Protein AF-X0ZBA7-F1 (afdb_monomer_lite)

Radius of gyration: 18.83 Å; chains: 1; bounding box: 34×34×61 Å

Secondary structure (DSSP, 8-state):
-HHHHTT--S--------SSSS---HHHHHHHHHHHH-HHHHHIIIIIHHHHHHTT---S--PPPPPTTTSS-----------

Sequence (83 aa):
FRFLELDLIHFIASDAHNARSLVPRISEAVMRVEAEVGGKKARALVVDNPKAVLEDRELPFFSEPVNPDEKKKKLSLKIPFVK

InterPro domains:
  IPR016667 Capsular polysaccharide synthesis, CpsB/CapC [PF19567] (3-55)

Structure (mmCIF, N/CA/C/O backbone):
data_AF-X0ZBA7-F1
#
_entry.id   AF-X0ZBA7-F1
#
loop_
_atom_site.group_PDB
_atom_site.id
_atom_site.type_symbol
_atom_site.label_atom_id
_atom_site.label_alt_id
_atom_site.label_comp_id
_atom_site.label_asym_id
_atom_site.label_entity_id
_atom_site.label_seq_id
_atom_site.pdbx_PDB_ins_code
_atom_site.Cartn_x
_atom_site.Cartn_y
_atom_site.Cartn_z
_atom_site.occupancy
_atom_site.B_iso_or_equiv
_atom_site.auth_seq_id
_atom_site.auth_comp_id
_atom_site.auth_asym_id
_atom_site.auth_atom_id
_atom_site.pdbx_PDB_model_num
ATOM 1 N N . PHE A 1 1 ? 2.288 5.042 11.463 1.00 85.00 1 PHE A N 1
ATOM 2 C CA . PHE A 1 1 ? 2.183 5.518 10.063 1.00 85.00 1 PHE A CA 1
ATOM 3 C C . PHE A 1 1 ? 0.796 6.112 9.774 1.00 85.00 1 PHE A C 1
ATOM 5 O O . PHE A 1 1 ? -0.139 5.362 9.532 1.00 85.00 1 PHE A O 1
ATOM 12 N N . ARG A 1 2 ? 0.626 7.447 9.732 1.00 90.06 2 ARG A N 1
ATOM 13 C CA . ARG A 1 2 ? -0.712 8.081 9.833 1.00 90.06 2 ARG A CA 1
ATOM 14 C C . ARG A 1 2 ? -1.777 7.603 8.831 1.00 90.06 2 ARG A C 1
ATOM 16 O O . ARG A 1 2 ? -2.891 7.342 9.251 1.00 90.06 2 ARG A O 1
ATOM 23 N N . PHE A 1 3 ? -1.486 7.481 7.536 1.00 93.94 3 PHE A N 1
ATOM 24 C CA . PHE A 1 3 ? -2.503 7.014 6.575 1.00 93.94 3 PHE A CA 1
ATOM 25 C C . PHE A 1 3 ? -2.802 5.513 6.685 1.00 93.94 3 PHE A C 1
ATOM 27 O O . PHE A 1 3 ? -3.942 5.110 6.477 1.00 93.94 3 PHE A O 1
ATOM 34 N N . LEU A 1 4 ? -1.811 4.699 7.066 1.00 93.12 4 LEU A N 1
ATOM 35 C CA . LEU A 1 4 ? -2.012 3.274 7.363 1.00 93.12 4 LEU A CA 1
ATOM 36 C C . LEU A 1 4 ? -2.851 3.078 8.628 1.00 93.12 4 LEU A C 1
ATOM 38 O O . LEU A 1 4 ? -3.722 2.222 8.664 1.00 93.12 4 LEU A O 1
ATOM 42 N N . GLU A 1 5 ? -2.600 3.901 9.643 1.00 90.88 5 GLU A N 1
ATOM 43 C CA . GLU A 1 5 ? -3.323 3.931 10.915 1.00 90.88 5 GLU A CA 1
ATOM 44 C C . GLU A 1 5 ? -4.773 4.413 10.807 1.00 90.88 5 GLU A C 1
ATOM 46 O O . GLU A 1 5 ? -5.538 4.232 11.760 1.00 90.88 5 GLU A O 1
ATOM 51 N N . LEU A 1 6 ? -5.095 5.127 9.727 1.00 93.38 6 LEU A N 1
ATOM 52 C CA . LEU A 1 6 ? -6.414 5.689 9.454 1.00 93.38 6 LEU A CA 1
ATOM 53 C C . LEU A 1 6 ? -7.170 4.902 8.379 1.00 93.38 6 LEU A C 1
ATOM 55 O O . LEU A 1 6 ? -8.235 5.337 7.957 1.00 93.38 6 LEU A O 1
ATOM 59 N N . ASP A 1 7 ? -6.626 3.769 7.936 1.00 94.19 7 ASP A N 1
ATOM 60 C CA . ASP A 1 7 ? -7.256 2.884 6.954 1.00 94.19 7 ASP A CA 1
ATOM 61 C C . ASP A 1 7 ? -7.536 3.576 5.607 1.00 94.19 7 ASP A C 1
ATOM 63 O O . ASP A 1 7 ? -8.503 3.279 4.921 1.00 94.19 7 ASP A O 1
ATOM 67 N N . LEU A 1 8 ? -6.642 4.489 5.201 1.00 95.12 8 LEU A N 1
ATOM 68 C CA . LEU A 1 8 ? -6.764 5.276 3.962 1.00 95.12 8 LEU A CA 1
ATOM 69 C C . LEU A 1 8 ? -5.953 4.714 2.783 1.00 95.12 8 LEU A C 1
ATOM 71 O O . LEU A 1 8 ? -5.996 5.256 1.678 1.00 95.12 8 LEU A O 1
ATOM 75 N N . ILE A 1 9 ? -5.171 3.659 3.008 1.00 95.88 9 ILE A N 1
ATOM 76 C CA . ILE A 1 9 ? -4.282 3.069 2.002 1.00 95.88 9 ILE A CA 1
ATOM 77 C C . ILE A 1 9 ? -4.895 1.772 1.483 1.00 95.88 9 ILE A C 1
ATOM 79 O O . ILE A 1 9 ? -5.187 0.879 2.269 1.00 95.88 9 ILE A O 1
ATOM 83 N N . HIS A 1 10 ? -5.024 1.664 0.160 1.00 96.62 10 HIS A N 1
ATOM 84 C CA . HIS A 1 10 ? -5.561 0.480 -0.526 1.00 96.62 10 HIS A CA 1
ATOM 85 C C . HIS A 1 10 ? -4.464 -0.362 -1.189 1.00 96.62 10 HIS A C 1
ATOM 87 O O . HIS A 1 10 ? -4.614 -1.576 -1.326 1.00 96.62 10 HIS A O 1
ATOM 93 N N . PHE A 1 11 ? -3.357 0.285 -1.572 1.00 97.19 11 PHE A N 1
ATOM 94 C CA . PHE A 1 11 ? -2.225 -0.321 -2.266 1.00 97.19 11 PHE A CA 1
ATOM 95 C C . PHE A 1 11 ? -0.911 0.261 -1.760 1.00 97.19 11 PHE A C 1
ATOM 97 O O . PHE A 1 11 ? -0.830 1.446 -1.431 1.00 97.19 11 PHE A O 1
ATOM 104 N N . ILE A 1 12 ? 0.137 -0.554 -1.772 1.00 96.81 12 ILE A N 1
ATOM 105 C CA . ILE A 1 12 ? 1.519 -0.105 -1.614 1.00 96.81 12 ILE A CA 1
ATOM 106 C C . ILE A 1 12 ? 2.321 -0.664 -2.787 1.00 96.81 12 ILE A C 1
ATOM 108 O O . ILE A 1 12 ? 2.334 -1.870 -3.023 1.00 96.81 12 ILE A O 1
ATOM 112 N N . ALA A 1 13 ? 3.003 0.220 -3.511 1.00 96.94 13 ALA A N 1
ATOM 113 C CA . ALA A 1 13 ? 3.843 -0.115 -4.655 1.00 96.94 13 ALA A CA 1
ATOM 114 C C . ALA A 1 13 ? 5.208 0.575 -4.532 1.00 96.94 13 ALA A C 1
ATOM 116 O O . ALA A 1 13 ? 5.400 1.456 -3.695 1.00 96.94 13 ALA A O 1
ATOM 117 N N . SER A 1 14 ? 6.177 0.152 -5.344 1.00 95.94 14 SER A N 1
ATOM 118 C CA . SER A 1 14 ? 7.553 0.650 -5.256 1.00 95.94 14 SER A CA 1
ATOM 119 C C . SER A 1 14 ? 7.768 2.032 -5.870 1.00 95.94 14 SER A C 1
ATOM 121 O O . SER A 1 14 ? 8.737 2.685 -5.493 1.00 95.94 14 SER A O 1
ATOM 123 N N . ASP A 1 15 ? 6.939 2.417 -6.847 1.00 96.25 15 ASP A N 1
ATOM 124 C CA . ASP A 1 15 ? 7.185 3.554 -7.751 1.00 96.25 15 ASP A CA 1
ATOM 125 C C . ASP A 1 15 ? 8.620 3.561 -8.333 1.00 96.25 15 ASP A C 1
ATOM 127 O O . ASP A 1 15 ? 9.275 4.586 -8.542 1.00 96.25 15 ASP A O 1
ATOM 131 N N . ALA A 1 16 ? 9.169 2.360 -8.537 1.00 97.00 16 ALA A N 1
ATOM 132 C CA . ALA A 1 16 ? 10.543 2.189 -8.973 1.00 97.00 16 ALA A CA 1
ATOM 133 C C . ALA A 1 16 ? 10.682 2.473 -10.469 1.00 97.00 16 ALA A C 1
ATOM 135 O O . ALA A 1 16 ? 9.896 1.991 -11.280 1.00 97.00 16 ALA A O 1
ATOM 136 N N . HIS A 1 17 ? 11.746 3.185 -10.827 1.00 96.94 17 HIS A N 1
ATOM 137 C CA . HIS A 1 17 ? 12.053 3.527 -12.217 1.00 96.94 17 HIS A CA 1
ATOM 138 C C . HIS A 1 17 ? 13.420 3.001 -12.668 1.00 96.94 17 HIS A C 1
ATOM 140 O O . HIS A 1 17 ? 13.663 2.875 -13.865 1.00 96.94 17 HIS A O 1
ATOM 146 N N . ASN A 1 18 ? 14.351 2.726 -11.743 1.00 96.00 18 ASN A N 1
ATOM 147 C CA . ASN A 1 18 ? 15.687 2.232 -12.087 1.00 96.00 18 ASN A CA 1
ATOM 148 C C . ASN A 1 18 ? 16.398 1.566 -10.894 1.00 96.00 18 ASN A C 1
ATOM 150 O O . ASN A 1 18 ? 16.013 1.726 -9.743 1.00 96.00 18 ASN A O 1
ATOM 154 N N . ALA A 1 19 ? 17.499 0.861 -11.158 1.00 94.62 19 ALA A N 1
ATOM 155 C CA . ALA A 1 19 ? 18.253 0.130 -10.137 1.00 94.62 19 ALA A CA 1
ATOM 156 C C . ALA A 1 19 ? 19.228 0.988 -9.295 1.00 94.62 19 ALA A C 1
ATOM 158 O O . ALA A 1 19 ? 20.014 0.428 -8.533 1.00 94.62 19 ALA A O 1
ATOM 159 N N . ARG A 1 20 ? 19.212 2.327 -9.413 1.00 94.31 20 ARG A N 1
ATOM 160 C CA . ARG A 1 20 ? 20.178 3.215 -8.738 1.00 94.31 20 ARG A CA 1
ATOM 161 C C . ARG A 1 20 ? 19.525 4.286 -7.863 1.00 94.31 20 ARG A C 1
ATOM 163 O O . ARG A 1 20 ? 19.723 4.280 -6.654 1.00 94.31 20 ARG A O 1
ATOM 170 N N . SER A 1 21 ? 18.793 5.221 -8.463 1.00 93.25 21 SER A N 1
ATOM 171 C CA . SER A 1 21 ? 18.159 6.351 -7.774 1.00 93.25 21 SER A CA 1
ATOM 172 C C . SER A 1 21 ? 16.717 6.073 -7.356 1.00 93.25 21 SER A C 1
ATOM 174 O O . SER A 1 21 ? 16.291 6.566 -6.318 1.00 93.25 21 SER A O 1
ATOM 176 N N . LEU A 1 22 ? 15.983 5.259 -8.122 1.00 93.81 22 LEU A N 1
ATOM 177 C CA . LEU A 1 22 ? 14.567 4.945 -7.887 1.00 93.81 22 LEU A CA 1
ATOM 178 C C . LEU A 1 22 ? 14.371 3.429 -7.780 1.00 93.81 22 LEU A C 1
ATOM 180 O O . LEU A 1 22 ? 13.664 2.822 -8.586 1.00 93.81 22 LEU A O 1
ATOM 184 N N . VAL A 1 23 ? 15.074 2.835 -6.809 1.00 96.31 23 VAL A N 1
ATOM 185 C CA . VAL A 1 23 ? 15.123 1.386 -6.561 1.00 96.31 23 VAL A CA 1
ATOM 186 C C . VAL A 1 23 ? 13.850 0.863 -5.895 1.00 96.31 23 VAL A C 1
ATOM 188 O O . VAL A 1 23 ? 13.296 1.538 -5.024 1.00 96.31 23 VAL A O 1
ATOM 191 N N . PRO A 1 24 ? 13.416 -0.371 -6.205 1.00 95.88 24 PRO A N 1
ATOM 192 C CA . PRO A 1 24 ? 12.299 -0.982 -5.505 1.00 95.88 24 PRO A CA 1
ATOM 193 C C . PRO A 1 24 ? 12.692 -1.331 -4.065 1.00 95.88 24 PRO A C 1
ATOM 195 O O . PRO A 1 24 ? 13.543 -2.183 -3.828 1.00 95.88 24 PRO A O 1
ATOM 198 N N . ARG A 1 25 ? 12.043 -0.687 -3.089 1.00 95.25 25 ARG A N 1
ATOM 199 C CA . ARG A 1 25 ? 12.230 -0.946 -1.645 1.00 95.25 25 ARG A CA 1
ATOM 200 C C . ARG A 1 25 ? 11.032 -1.648 -1.006 1.00 95.25 25 ARG A C 1
ATOM 202 O O . ARG A 1 25 ? 10.794 -1.525 0.193 1.00 95.25 25 ARG A O 1
ATOM 209 N N . ILE A 1 26 ? 10.256 -2.371 -1.814 1.00 95.12 26 ILE A N 1
ATOM 210 C CA . ILE A 1 26 ? 8.954 -2.891 -1.389 1.00 95.12 26 ILE A CA 1
ATOM 211 C C . ILE A 1 26 ? 9.074 -3.928 -0.266 1.00 95.12 26 ILE A C 1
ATOM 213 O O . ILE A 1 26 ? 8.271 -3.891 0.656 1.00 95.12 26 ILE A O 1
ATOM 217 N N . SER A 1 27 ? 10.110 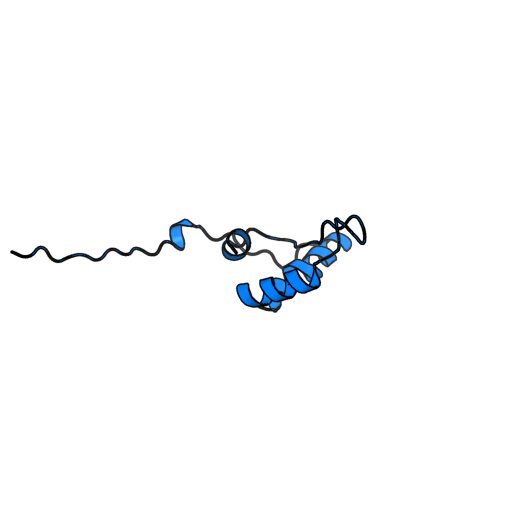-4.774 -0.259 1.00 95.19 27 SER A N 1
ATOM 218 C CA . SER A 1 27 ? 10.312 -5.762 0.812 1.00 95.19 27 SER A CA 1
ATOM 219 C C . SER A 1 27 ? 10.545 -5.107 2.177 1.00 95.19 27 SER A C 1
ATOM 221 O O . SER A 1 27 ? 9.978 -5.543 3.174 1.00 95.19 27 SER A O 1
ATOM 223 N N . GLU A 1 28 ? 11.334 -4.026 2.230 1.00 96.25 28 GLU A N 1
ATOM 224 C CA . GLU A 1 28 ? 11.534 -3.263 3.470 1.00 96.25 28 GLU A CA 1
ATOM 225 C C . GLU A 1 28 ? 10.238 -2.573 3.906 1.00 96.25 28 GLU A C 1
ATOM 227 O O . GLU A 1 28 ? 9.882 -2.610 5.084 1.00 96.25 28 GLU A O 1
ATOM 232 N N . ALA A 1 29 ? 9.505 -1.987 2.955 1.00 95.19 29 ALA A N 1
ATOM 233 C CA . ALA A 1 29 ? 8.218 -1.363 3.231 1.00 95.19 29 ALA A CA 1
ATOM 234 C C . ALA A 1 29 ? 7.211 -2.372 3.809 1.00 95.19 29 ALA A C 1
ATOM 236 O O . ALA A 1 29 ? 6.570 -2.065 4.811 1.00 95.19 29 ALA A O 1
ATOM 237 N N . VAL A 1 30 ? 7.125 -3.584 3.244 1.00 96.06 30 VAL A N 1
ATOM 238 C CA . VAL A 1 30 ? 6.238 -4.656 3.727 1.00 96.06 30 VAL A CA 1
ATOM 239 C C . VAL A 1 30 ? 6.561 -5.005 5.175 1.00 96.06 30 VAL A C 1
ATOM 241 O O . VAL A 1 30 ? 5.652 -4.978 5.993 1.00 96.06 30 VAL A O 1
ATOM 244 N N . MET A 1 31 ? 7.834 -5.221 5.531 1.00 97.00 31 MET A N 1
ATOM 245 C CA . MET A 1 31 ? 8.212 -5.524 6.922 1.00 97.00 31 MET A CA 1
ATOM 246 C C . MET A 1 31 ? 7.744 -4.440 7.906 1.00 97.00 31 MET A C 1
ATOM 248 O O . MET A 1 31 ? 7.264 -4.747 8.997 1.00 97.00 31 MET A O 1
ATOM 252 N N . ARG A 1 32 ? 7.848 -3.157 7.531 1.00 96.25 32 ARG A N 1
ATOM 253 C CA . ARG A 1 32 ? 7.383 -2.057 8.395 1.00 96.25 32 ARG A CA 1
ATOM 254 C C . ARG A 1 32 ? 5.863 -1.971 8.480 1.00 96.25 32 ARG A C 1
ATOM 256 O O . ARG A 1 32 ? 5.334 -1.655 9.539 1.00 96.25 32 ARG A O 1
ATOM 263 N N . VAL A 1 33 ? 5.166 -2.254 7.383 1.00 95.38 33 VAL A N 1
ATOM 264 C CA . VAL A 1 33 ? 3.699 -2.297 7.345 1.00 95.38 33 VAL A CA 1
ATOM 265 C C . VAL A 1 33 ? 3.191 -3.471 8.183 1.00 95.38 33 VAL A C 1
ATOM 267 O O . VAL A 1 33 ? 2.274 -3.294 8.975 1.00 95.38 33 VAL A O 1
ATOM 270 N N . GLU A 1 34 ? 3.815 -4.646 8.084 1.00 96.75 34 GLU A N 1
ATOM 271 C CA . GLU A 1 34 ? 3.488 -5.818 8.904 1.00 96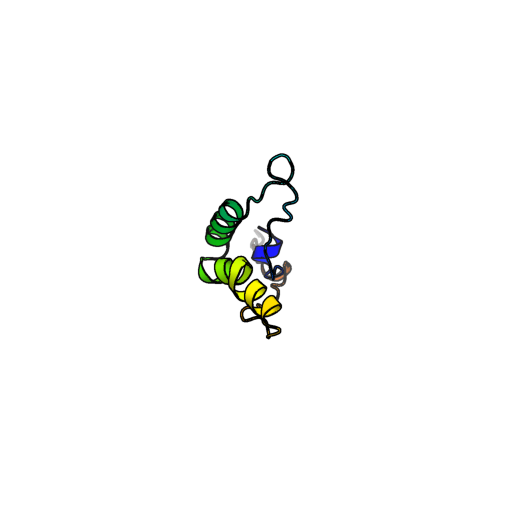.75 34 GLU A CA 1
ATOM 272 C C . GLU A 1 34 ? 3.618 -5.529 10.400 1.00 96.75 34 GLU A C 1
ATOM 274 O O . GLU A 1 34 ? 2.731 -5.905 11.166 1.00 96.75 34 GLU A O 1
ATOM 279 N N . ALA A 1 35 ? 4.675 -4.821 10.808 1.00 95.94 35 ALA A N 1
ATOM 280 C CA . ALA A 1 35 ? 4.865 -4.405 12.195 1.00 95.94 35 ALA A CA 1
ATOM 281 C C . ALA A 1 35 ? 3.785 -3.420 12.688 1.00 95.94 35 ALA A C 1
ATOM 283 O O . ALA A 1 35 ? 3.432 -3.449 13.864 1.00 95.94 35 ALA A O 1
ATOM 284 N N . GLU A 1 36 ? 3.251 -2.570 11.807 1.00 94.12 36 GLU A N 1
ATOM 285 C CA . GLU A 1 36 ? 2.258 -1.545 12.156 1.00 94.12 36 GLU A CA 1
ATOM 286 C C . GLU A 1 36 ? 0.816 -2.077 12.161 1.00 94.12 36 GLU A C 1
ATOM 288 O O . GLU A 1 36 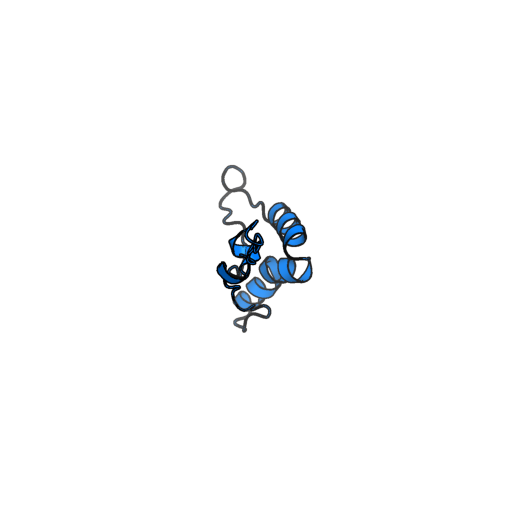? 0.035 -1.765 13.057 1.00 94.12 36 GLU A O 1
ATOM 293 N N . VAL A 1 37 ? 0.436 -2.844 11.133 1.00 92.12 37 VAL A N 1
ATOM 294 C CA . VAL A 1 37 ? -0.966 -3.222 10.870 1.00 92.12 37 VAL A CA 1
ATOM 295 C C . VAL A 1 37 ? -1.208 -4.734 10.809 1.00 92.12 37 VAL A C 1
ATOM 297 O O . VAL A 1 37 ? -2.340 -5.173 10.600 1.00 92.12 37 VAL A O 1
ATOM 300 N N . GLY A 1 38 ? -0.165 -5.543 11.008 1.00 95.12 38 GLY A N 1
ATOM 301 C CA . GLY A 1 38 ? -0.222 -7.002 10.990 1.00 95.12 38 GLY A CA 1
ATOM 302 C C . GLY A 1 38 ? -0.105 -7.623 9.592 1.00 95.12 38 GLY A C 1
ATOM 303 O O . GLY A 1 38 ? -0.452 -7.026 8.571 1.00 95.12 38 GLY A O 1
ATOM 304 N N . GLY A 1 39 ? 0.345 -8.884 9.558 1.00 96.50 39 GLY A N 1
ATOM 305 C CA . GLY A 1 39 ? 0.666 -9.618 8.324 1.00 96.50 39 GLY A CA 1
ATOM 306 C C . GLY A 1 39 ? -0.483 -9.744 7.324 1.00 96.50 39 GLY A C 1
ATOM 307 O O . GLY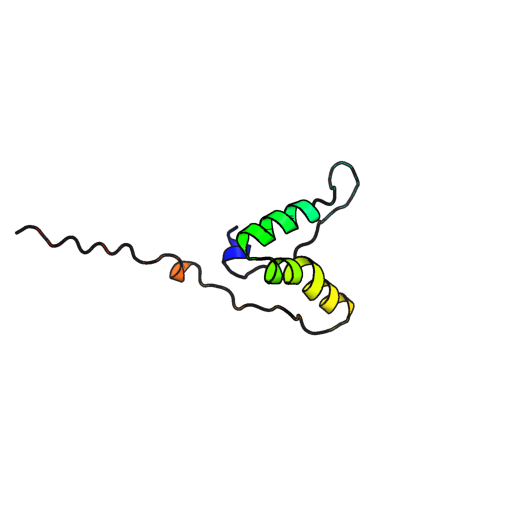 A 1 39 ? -0.291 -9.555 6.126 1.00 96.50 39 GLY A O 1
ATOM 308 N N . LYS A 1 40 ? -1.708 -10.010 7.800 1.00 96.00 40 LYS A N 1
ATOM 309 C CA . LYS A 1 40 ? -2.881 -10.146 6.916 1.00 96.00 40 LYS A CA 1
ATOM 310 C C . LYS A 1 40 ? -3.170 -8.855 6.147 1.00 96.00 40 LYS A C 1
ATOM 312 O O . LYS A 1 40 ? -3.386 -8.904 4.942 1.00 96.00 40 LYS A O 1
ATOM 317 N N . LYS A 1 41 ? -3.146 -7.710 6.835 1.00 95.06 41 LYS A N 1
ATOM 318 C CA . LYS A 1 41 ? -3.423 -6.411 6.219 1.00 95.06 41 LYS A CA 1
ATOM 319 C C . LYS A 1 41 ? -2.276 -5.975 5.318 1.00 95.06 41 LYS A C 1
ATOM 321 O O . LYS A 1 41 ? -2.523 -5.561 4.195 1.00 95.06 41 LYS A O 1
ATOM 326 N N . ALA A 1 42 ? -1.029 -6.155 5.750 1.00 96.44 42 ALA A N 1
ATOM 327 C CA . ALA A 1 42 ? 0.131 -5.892 4.903 1.00 96.44 42 ALA A CA 1
ATOM 328 C C . ALA A 1 42 ? 0.076 -6.675 3.583 1.00 96.44 42 ALA A C 1
ATOM 330 O O . ALA A 1 42 ? 0.192 -6.076 2.514 1.00 96.44 42 ALA A O 1
ATOM 331 N N . ARG A 1 43 ? -0.186 -7.990 3.648 1.00 97.25 43 ARG A N 1
ATOM 332 C CA . ARG A 1 43 ? -0.367 -8.837 2.462 1.00 97.25 43 ARG A CA 1
ATOM 333 C C . ARG A 1 43 ? -1.486 -8.320 1.563 1.00 97.25 43 ARG A C 1
ATOM 335 O O . ARG A 1 43 ? -1.301 -8.260 0.349 1.00 97.25 43 ARG A O 1
ATOM 342 N N . ALA A 1 44 ? -2.608 -7.912 2.142 1.00 97.31 44 ALA A N 1
ATOM 343 C CA . ALA A 1 44 ? -3.715 -7.393 1.362 1.00 97.31 44 ALA A CA 1
ATOM 344 C C . ALA A 1 44 ? -3.334 -6.131 0.568 1.00 97.31 44 ALA A C 1
ATOM 346 O O . ALA A 1 44 ? -3.627 -6.046 -0.622 1.00 97.31 44 ALA A O 1
ATOM 347 N N . LEU A 1 45 ? -2.601 -5.201 1.191 1.00 97.06 45 LEU A N 1
ATOM 348 C CA . LEU A 1 45 ? -2.167 -3.945 0.566 1.00 97.06 45 LEU A CA 1
ATOM 349 C C . LEU A 1 45 ? -1.098 -4.123 -0.528 1.00 97.06 45 LEU A C 1
ATOM 351 O O . LEU A 1 45 ? -0.990 -3.273 -1.410 1.00 97.06 45 LEU A O 1
ATOM 355 N N . VAL A 1 46 ? -0.289 -5.188 -0.476 1.00 97.12 46 VAL A N 1
ATOM 356 C CA . VAL A 1 46 ? 0.852 -5.398 -1.399 1.00 97.12 46 VAL A CA 1
ATOM 357 C C . VAL A 1 46 ? 0.665 -6.543 -2.395 1.00 97.12 46 VAL A C 1
ATOM 359 O O . VAL A 1 46 ? 1.359 -6.576 -3.408 1.00 97.12 46 VAL A O 1
ATOM 362 N N . VAL A 1 47 ? -0.249 -7.481 -2.132 1.00 97.50 47 VAL A N 1
ATOM 363 C CA . VAL A 1 47 ? -0.479 -8.670 -2.968 1.00 97.50 47 VAL A CA 1
ATOM 364 C C . VAL A 1 47 ? -1.942 -8.793 -3.364 1.00 97.50 47 VAL A C 1
ATOM 366 O O . VAL A 1 47 ? -2.244 -8.783 -4.555 1.00 97.50 47 VAL A O 1
ATOM 369 N N . ASP A 1 48 ? -2.850 -8.917 -2.394 1.00 98.19 48 ASP A N 1
ATOM 370 C CA . ASP A 1 48 ? -4.210 -9.376 -2.697 1.00 98.19 48 ASP A CA 1
ATOM 371 C C . ASP A 1 48 ? -5.036 -8.297 -3.425 1.00 98.19 48 ASP A C 1
ATOM 373 O O . ASP A 1 48 ? -5.710 -8.607 -4.409 1.00 98.19 48 ASP A O 1
ATOM 377 N N . ASN A 1 49 ? -4.936 -7.028 -3.011 1.00 98.19 49 ASN A N 1
ATOM 378 C CA . ASN A 1 49 ? -5.584 -5.911 -3.703 1.00 98.19 49 ASN A CA 1
ATOM 379 C C . ASN A 1 49 ? -4.968 -5.655 -5.092 1.00 98.19 49 ASN A C 1
ATOM 381 O O . ASN A 1 49 ? -5.729 -5.615 -6.059 1.00 98.19 49 ASN A O 1
ATOM 385 N N . PRO A 1 50 ? -3.633 -5.524 -5.265 1.00 98.06 50 PRO A N 1
ATOM 386 C CA . PRO A 1 50 ? -3.044 -5.400 -6.601 1.00 98.06 50 PRO A CA 1
ATOM 387 C C . PRO A 1 50 ? -3.432 -6.542 -7.547 1.00 98.06 50 PRO A C 1
ATOM 389 O O . PRO A 1 50 ? -3.757 -6.297 -8.705 1.00 98.06 50 PRO A O 1
ATOM 392 N N . LYS A 1 51 ? -3.452 -7.788 -7.055 1.00 98.62 51 LYS A N 1
ATOM 393 C CA . LYS A 1 51 ? -3.884 -8.948 -7.843 1.00 98.62 51 LYS A CA 1
ATOM 394 C C . LYS A 1 51 ? -5.342 -8.822 -8.293 1.00 98.62 51 LYS A C 1
ATOM 396 O O . LYS A 1 51 ? -5.638 -9.116 -9.443 1.00 98.62 51 LYS A O 1
ATOM 401 N N . ALA A 1 52 ? -6.226 -8.335 -7.423 1.00 98.44 52 ALA A N 1
ATOM 402 C CA . ALA A 1 52 ? -7.625 -8.094 -7.760 1.00 98.44 52 ALA A CA 1
ATOM 403 C C . ALA A 1 52 ? -7.801 -7.066 -8.892 1.00 98.44 52 ALA A C 1
ATOM 405 O O . ALA A 1 52 ? -8.613 -7.279 -9.786 1.00 98.44 52 ALA A O 1
ATOM 406 N N . VAL A 1 53 ? -6.986 -6.007 -8.908 1.00 98.19 53 VAL A N 1
ATOM 407 C CA . VAL A 1 53 ? -6.983 -5.025 -10.007 1.00 98.19 53 VAL A CA 1
ATOM 408 C C . VAL A 1 53 ? -6.573 -5.672 -11.332 1.00 98.19 53 VAL A C 1
ATOM 410 O O . VAL A 1 53 ? -7.197 -5.417 -12.355 1.00 98.19 53 VAL A O 1
ATOM 413 N N . LEU A 1 54 ? -5.548 -6.531 -11.322 1.00 98.50 54 LEU A N 1
ATOM 414 C CA . LEU A 1 54 ? -5.093 -7.236 -12.529 1.00 98.50 54 LEU A CA 1
ATOM 415 C C . LEU A 1 54 ? -6.125 -8.241 -13.063 1.00 98.50 54 LEU A C 1
ATOM 417 O O . LEU A 1 54 ? -6.128 -8.541 -14.252 1.00 98.50 54 LEU A O 1
ATOM 421 N N . GLU A 1 55 ? -6.969 -8.769 -12.182 1.00 98.50 55 GLU A N 1
ATOM 422 C CA . GLU A 1 55 ? -8.007 -9.756 -12.491 1.00 98.50 55 GLU A CA 1
ATOM 423 C C . GLU A 1 55 ? -9.384 -9.118 -12.766 1.00 98.50 55 GLU A C 1
ATOM 425 O O . GLU A 1 55 ? -10.354 -9.855 -12.919 1.00 98.50 55 GLU A O 1
ATOM 430 N N . ASP A 1 56 ? -9.479 -7.781 -12.820 1.00 98.12 56 ASP A N 1
ATOM 431 C CA . ASP A 1 56 ? -10.731 -7.019 -12.996 1.00 98.12 56 ASP A CA 1
ATOM 432 C C . ASP A 1 56 ? -11.847 -7.454 -12.025 1.00 98.12 56 ASP A C 1
ATOM 434 O O . ASP A 1 56 ? -12.999 -7.698 -12.386 1.00 98.12 56 ASP A O 1
ATOM 438 N N . ARG A 1 57 ? -11.479 -7.609 -10.75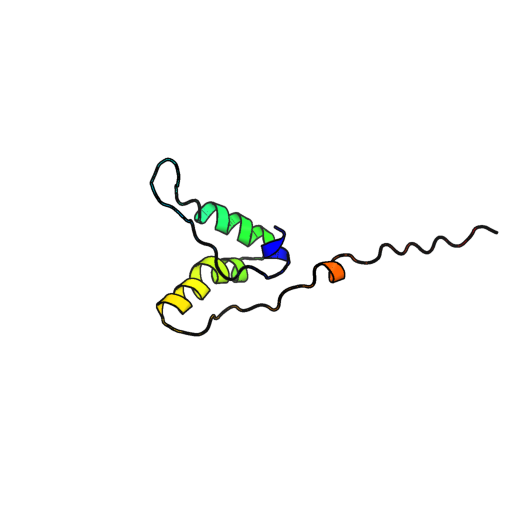0 1.00 98.00 57 ARG A N 1
ATOM 439 C CA . ARG A 1 57 ? -12.380 -8.028 -9.670 1.00 98.00 57 ARG A CA 1
ATOM 440 C C . ARG A 1 57 ? -12.388 -7.014 -8.536 1.00 98.00 57 ARG A C 1
ATOM 442 O O . ARG A 1 57 ? -11.468 -6.216 -8.363 1.00 98.00 57 ARG A O 1
ATOM 449 N N . GLU A 1 58 ? -13.424 -7.101 -7.712 1.00 96.69 58 GLU A N 1
ATOM 450 C CA . GLU A 1 58 ? -13.541 -6.29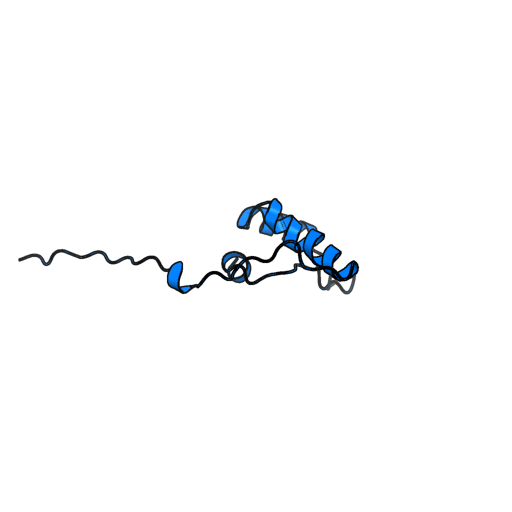6 -6.500 1.00 96.69 58 GLU A CA 1
ATOM 451 C C . GLU A 1 58 ? -12.369 -6.539 -5.531 1.00 96.69 58 GLU A C 1
ATOM 453 O O . GLU A 1 58 ? -11.829 -7.652 -5.425 1.00 96.69 58 GLU A O 1
ATOM 458 N N . LEU A 1 59 ? -11.974 -5.481 -4.816 1.00 96.25 59 LEU A N 1
ATOM 459 C CA . LEU A 1 59 ? -10.866 -5.538 -3.871 1.00 96.25 59 LEU A CA 1
ATOM 460 C C . LEU A 1 59 ? -11.229 -6.433 -2.674 1.00 96.25 59 LEU A C 1
ATOM 462 O O . LEU A 1 59 ? -12.217 -6.170 -1.991 1.00 96.25 59 LEU A O 1
ATOM 466 N N . PRO A 1 60 ? -10.427 -7.469 -2.365 1.00 93.81 60 PRO A N 1
ATOM 467 C CA . PRO A 1 60 ? -10.700 -8.371 -1.248 1.00 93.81 60 PRO A CA 1
ATOM 468 C C . PRO A 1 60 ? -10.529 -7.706 0.118 1.00 93.81 60 PRO A C 1
ATOM 470 O O . PRO A 1 60 ? -11.054 -8.211 1.110 1.00 93.81 60 PRO A O 1
ATOM 473 N N . PHE A 1 61 ? -9.764 -6.616 0.190 1.00 94.69 61 PHE A N 1
ATOM 474 C CA . PHE A 1 61 ? -9.564 -5.856 1.411 1.00 94.69 61 PHE A CA 1
ATOM 475 C C . PHE A 1 61 ? -9.942 -4.394 1.194 1.00 94.69 61 PHE A C 1
ATOM 477 O O . PHE A 1 61 ? -9.236 -3.640 0.519 1.00 94.69 61 PHE A O 1
ATOM 484 N N . PHE A 1 62 ? -11.052 -4.015 1.820 1.00 89.44 62 PHE A N 1
ATOM 485 C CA . PHE A 1 62 ? -11.608 -2.671 1.824 1.00 89.44 62 PHE A CA 1
ATOM 486 C C . PHE A 1 62 ? -12.072 -2.358 3.251 1.00 89.44 62 PHE A C 1
ATOM 488 O O . PHE A 1 62 ? -13.106 -2.846 3.704 1.00 89.44 62 PHE A O 1
ATOM 495 N N . SER A 1 63 ? -11.236 -1.650 4.008 1.00 89.06 63 SER A N 1
ATOM 496 C CA . SER A 1 63 ? -11.537 -1.243 5.383 1.00 89.06 63 SER A CA 1
ATOM 497 C C . SER A 1 63 ? -12.152 0.148 5.399 1.00 89.06 63 SER A C 1
ATOM 499 O O . SER A 1 63 ? -11.672 1.034 4.695 1.00 89.06 63 SER A O 1
ATOM 501 N N . GLU A 1 64 ? -13.153 0.353 6.252 1.00 93.06 64 GLU A N 1
ATOM 502 C CA . GLU A 1 64 ? -13.697 1.688 6.490 1.00 93.06 64 GLU A CA 1
ATOM 503 C C . GLU A 1 64 ? -12.619 2.621 7.067 1.00 93.06 64 GLU A C 1
ATOM 505 O O . GLU A 1 64 ? -11.852 2.211 7.949 1.00 93.06 64 GLU A O 1
ATOM 510 N N . PRO A 1 65 ? -12.551 3.879 6.602 1.00 94.00 65 PRO A N 1
ATOM 511 C CA . PRO A 1 65 ? -11.594 4.846 7.111 1.00 94.00 65 PRO A CA 1
ATOM 512 C C . PRO A 1 65 ? -11.860 5.153 8.589 1.00 94.00 65 PRO A C 1
ATOM 514 O O . PRO A 1 65 ? -12.999 5.331 9.021 1.00 94.00 65 PRO A O 1
ATOM 517 N N . VAL A 1 66 ? -10.792 5.287 9.373 1.00 92.88 66 VAL A N 1
ATOM 518 C CA . VAL A 1 66 ? -10.895 5.652 10.792 1.00 92.88 66 VAL A CA 1
ATOM 519 C C . VAL A 1 66 ? -10.941 7.169 10.927 1.00 92.88 66 VAL A C 1
ATOM 521 O O . VAL A 1 66 ? -10.071 7.879 10.416 1.00 92.88 66 VAL A O 1
ATOM 524 N N . ASN A 1 67 ? -11.912 7.684 11.683 1.00 90.94 67 ASN A N 1
ATOM 525 C CA . ASN A 1 67 ? -11.969 9.106 11.992 1.00 90.94 67 ASN A CA 1
ATOM 526 C C . ASN A 1 67 ? -10.773 9.508 12.889 1.00 90.94 67 ASN A C 1
ATOM 528 O O . ASN A 1 67 ? -10.618 8.982 13.997 1.00 90.94 67 ASN A O 1
ATOM 532 N N . PRO A 1 68 ? -9.922 10.464 12.466 1.00 88.12 68 PRO A N 1
ATOM 533 C CA . PRO A 1 68 ? -8.759 10.874 13.248 1.00 88.12 68 PRO A CA 1
ATOM 534 C C . PRO A 1 68 ? -9.116 11.507 14.602 1.00 88.12 68 PRO A C 1
ATOM 536 O O . PRO A 1 68 ? -8.290 11.471 15.517 1.00 88.12 68 PRO A O 1
ATOM 539 N N . ASP A 1 69 ? -10.314 12.075 14.756 1.00 85.50 69 ASP A N 1
ATOM 540 C CA . ASP A 1 69 ? -10.757 12.678 16.016 1.00 85.50 69 ASP A CA 1
ATOM 541 C C . ASP A 1 69 ? -11.241 11.636 17.034 1.00 85.50 69 ASP A C 1
ATOM 543 O O . ASP A 1 69 ? -11.135 11.864 18.239 1.00 85.50 69 ASP A O 1
ATOM 547 N N . GLU A 1 70 ? -11.661 10.449 16.590 1.00 78.81 70 GLU A N 1
ATOM 548 C CA . GLU A 1 70 ? -12.022 9.341 17.487 1.00 78.81 70 GLU A CA 1
ATOM 549 C C . GLU A 1 70 ? -10.797 8.744 18.195 1.00 78.81 70 GLU A C 1
ATOM 551 O O . GLU A 1 70 ? -10.885 8.304 19.346 1.00 78.81 70 GLU A O 1
ATOM 556 N N . LYS A 1 71 ? -9.620 8.795 17.552 1.00 64.81 71 LYS A N 1
ATOM 557 C CA . LYS A 1 71 ? -8.339 8.391 18.158 1.00 64.81 71 LYS A CA 1
ATOM 558 C C . LYS A 1 71 ? -7.834 9.370 19.222 1.00 64.81 71 LYS A C 1
ATOM 560 O O . LYS A 1 71 ? -7.072 8.961 20.100 1.00 64.81 71 LYS A O 1
ATOM 565 N N . LYS A 1 72 ? -8.270 10.636 19.210 1.00 65.56 72 LYS A N 1
ATOM 566 C CA . LYS A 1 72 ? -7.962 11.619 20.263 1.00 65.56 72 LYS A CA 1
ATOM 567 C C . LYS A 1 72 ? -8.823 11.339 21.500 1.00 65.56 72 LYS A C 1
ATOM 569 O O . LYS A 1 72 ? -9.705 12.122 21.850 1.00 65.56 72 LYS A O 1
ATOM 574 N N . LYS A 1 73 ? -8.622 10.210 22.185 1.00 57.84 73 LYS A N 1
ATOM 575 C CA . LYS A 1 73 ? -9.357 9.960 23.432 1.00 57.84 73 LYS A CA 1
ATOM 576 C C . LYS A 1 73 ? -9.041 11.052 24.463 1.00 57.84 73 LYS A C 1
ATOM 578 O O . LYS A 1 73 ? -7.909 11.231 24.899 1.00 57.84 73 LYS A O 1
ATOM 583 N N . LYS A 1 74 ? -10.115 11.756 24.821 1.00 55.78 74 LYS A N 1
ATOM 584 C CA . LYS A 1 74 ? -10.329 12.713 25.909 1.00 55.78 74 LYS A CA 1
ATOM 585 C C . LYS A 1 74 ? -9.447 12.446 27.141 1.00 55.78 74 LYS A C 1
ATOM 587 O O . LYS A 1 74 ? -9.835 11.676 28.015 1.00 55.78 74 LYS A O 1
ATOM 592 N N . LEU A 1 75 ? -8.346 13.182 27.297 1.00 57.75 75 LEU A N 1
ATOM 593 C CA . LEU A 1 75 ? -7.813 13.486 28.632 1.00 57.75 75 LEU A CA 1
ATOM 594 C C . LEU A 1 75 ? -8.698 14.562 29.277 1.00 57.75 75 LEU A C 1
ATOM 596 O O . LEU A 1 75 ? -8.279 15.689 29.511 1.00 57.75 75 LEU A O 1
ATOM 600 N N . SER A 1 76 ? -9.960 14.232 29.556 1.00 60.34 76 SER A N 1
ATOM 601 C CA . SER A 1 76 ? -10.758 15.038 30.478 1.00 60.34 76 SER A CA 1
ATOM 602 C C . SER A 1 76 ? -10.413 14.603 31.902 1.00 60.34 76 SER A C 1
ATOM 604 O O . SER A 1 76 ? -11.188 13.889 32.540 1.00 60.34 76 SER A O 1
ATOM 606 N N . LEU A 1 77 ? -9.236 14.997 32.399 1.00 61.66 77 LEU A N 1
ATOM 607 C CA . LEU A 1 77 ? -9.011 15.031 33.842 1.00 61.66 77 LEU A CA 1
ATOM 608 C C . LEU A 1 77 ? -9.955 16.096 34.400 1.00 61.66 77 LEU A C 1
ATOM 610 O O . LEU A 1 77 ? -9.701 17.293 34.293 1.00 61.66 77 LEU A O 1
ATOM 614 N N . LYS A 1 78 ? -11.086 15.661 34.962 1.00 59.66 78 LYS A N 1
ATOM 615 C CA . LYS A 1 78 ? -11.897 16.522 35.819 1.00 59.66 78 LYS A CA 1
ATOM 616 C C . LYS A 1 78 ? -11.079 16.753 37.084 1.00 59.66 78 LYS A C 1
ATOM 618 O O . LYS A 1 78 ? -11.099 15.911 37.972 1.00 59.66 78 LYS A O 1
ATOM 623 N N . ILE A 1 79 ? -10.319 17.844 37.132 1.00 65.25 79 ILE A N 1
ATOM 624 C CA . ILE A 1 79 ? -9.675 18.291 38.367 1.00 65.25 79 ILE A CA 1
ATOM 625 C C . ILE A 1 79 ? -10.826 18.696 39.297 1.00 65.25 79 ILE A C 1
ATOM 627 O O . ILE A 1 79 ? -11.548 19.641 38.961 1.00 65.25 79 ILE A O 1
ATOM 631 N N . PRO A 1 80 ? -11.087 17.973 40.401 1.00 62.50 80 PRO A N 1
ATOM 632 C CA . PRO A 1 80 ? -12.083 18.422 41.352 1.00 62.50 80 PRO A CA 1
ATOM 633 C C . PRO A 1 80 ? -11.557 19.728 41.941 1.00 62.50 80 PRO A C 1
ATOM 635 O O . PRO A 1 80 ? -10.454 19.786 42.479 1.00 62.50 80 PRO A O 1
ATOM 638 N N . PHE A 1 81 ? -12.328 20.789 41.739 1.00 64.50 81 PHE A N 1
ATOM 639 C CA . PHE A 1 81 ? -12.073 22.113 42.278 1.00 64.50 81 PHE A CA 1
ATOM 640 C C . PHE A 1 81 ? -11.790 21.988 43.782 1.00 64.50 81 PHE A C 1
ATOM 642 O O . PHE A 1 81 ? -12.650 21.531 44.539 1.00 64.50 81 PHE A O 1
ATOM 649 N N . VAL A 1 82 ? -10.567 22.332 44.187 1.00 53.31 82 VAL A N 1
ATOM 650 C CA . VAL A 1 82 ? -10.183 22.478 45.592 1.00 53.31 82 VAL A CA 1
ATOM 651 C C . VAL A 1 82 ? -11.041 23.615 46.146 1.00 53.31 82 VAL A C 1
ATOM 653 O O . VAL A 1 82 ? -10.969 24.735 45.641 1.00 53.31 82 VAL A O 1
ATOM 656 N N . LYS A 1 83 ? -11.922 23.292 47.095 1.00 46.34 83 LYS A N 1
ATOM 657 C CA . LYS A 1 83 ? -12.593 24.288 47.936 1.00 46.34 83 LYS A CA 1
ATOM 658 C C . LYS A 1 83 ? -11.622 24.820 48.976 1.00 46.34 83 LYS A C 1
ATOM 660 O O . LYS A 1 83 ? -10.815 24.001 49.468 1.00 46.34 83 LYS A O 1
#

Foldseek 3Di:
DVCLVQQNAQADFQCADDVPPRNRPLVVVLVVSCVVPNNVVSCLRYPQQVVCVVVVHDRPDRDDTHDPVVVVPDPPPPPPDDD

Organism: NCBI:txid412755

pLDDT: mean 89.36, std 13.36, range [46.34, 98.62]